Protein AF-A0A0F9JRN7-F1 (afdb_monomer_lite)

Foldseek 3Di:
DDDPPPPPPQDPDLVNVVVVCVVVQKDWDWAAAPPPRHTWIWMWGDDPDRDIDIPQFDWDWDQDPPGIDIHTHGPVRCVVPVDDPPPDDDFDWDDDPRDIDTPVPDDPVVVVVVVVDDDDDPVVVPDDDD

Organism: NCBI:txid412755

Secondary structure (DSSP, 8-state):
-------STTS--HHHHHHHHHHHSEEEEEEEBTTT--EEEEEEEEETTTEEEEESEEEEEEE-SSSEEEEEEEHHHHHH--S--S-S----EEEETTEEEEGGG--THHHHHHHTPPPP-GGGG-----

Radius of gyration: 27.31 Å; chains: 1; bounding box: 69×40×80 Å

Sequence (130 aa):
MGKGKRDKESQMTKEKLNQLLEKHGTLEWNGKCHDCGEPVDIVAIIEGENHINISGGAVYEVDQLVGNKLYLKCDACFKKNATLRNYQTNLVYSRVVGYLQPVANWNPGKQSEFKDRKMFDKSAIQKKGG

InterPro domains:
  IPR012833 Ribonucleoside-triphosphate reductase, anaerobic [PF13597] (72-120)

pLDDT: mean 81.01, std 15.33, range [37.72, 97.38]

Structure (mmCIF, N/CA/C/O backbone):
data_AF-A0A0F9JRN7-F1
#
_entry.id   AF-A0A0F9JRN7-F1
#
loop_
_atom_site.group_PDB
_atom_site.id
_atom_site.type_symbol
_atom_site.label_atom_id
_atom_site.label_alt_id
_atom_site.label_comp_id
_atom_site.label_asym_id
_atom_site.label_entity_id
_atom_site.label_seq_id
_atom_site.pdbx_PDB_ins_code
_atom_site.Cartn_x
_atom_site.Cartn_y
_atom_site.Cartn_z
_atom_site.occupancy
_atom_site.B_iso_or_equiv
_atom_site.auth_seq_id
_atom_site.auth_comp_id
_atom_site.auth_asym_id
_atom_site.auth_atom_id
_atom_site.pdbx_PDB_model_num
ATOM 1 N N . MET A 1 1 ? 24.009 24.559 10.505 1.00 38.97 1 MET A N 1
ATOM 2 C CA . MET A 1 1 ? 22.725 24.170 9.880 1.00 38.97 1 MET A CA 1
ATOM 3 C C . MET A 1 1 ? 22.045 23.133 10.757 1.00 38.97 1 MET A C 1
ATOM 5 O O . MET A 1 1 ? 22.574 22.040 10.922 1.00 38.97 1 MET A O 1
ATOM 9 N N . GLY A 1 2 ? 20.955 23.528 11.418 1.00 37.72 2 GLY A N 1
ATOM 10 C CA . GLY A 1 2 ? 20.256 22.709 12.407 1.00 37.72 2 GLY A CA 1
ATOM 11 C C . GLY A 1 2 ? 19.613 21.480 11.773 1.00 37.72 2 GLY A C 1
ATOM 12 O O . GLY A 1 2 ? 18.922 21.581 10.764 1.00 37.72 2 GLY A O 1
ATOM 13 N N . LYS A 1 3 ? 19.849 20.313 12.372 1.00 37.88 3 LYS A N 1
ATOM 14 C CA . LYS A 1 3 ? 19.094 19.097 12.076 1.00 37.88 3 LYS A CA 1
ATOM 15 C C . LYS A 1 3 ? 17.674 19.321 12.592 1.00 37.88 3 LYS A C 1
ATOM 17 O O . LYS A 1 3 ? 17.451 19.235 13.797 1.00 37.88 3 LYS A O 1
ATOM 22 N N . GLY A 1 4 ? 16.744 19.650 11.697 1.00 38.75 4 GLY A N 1
ATOM 23 C CA . GLY A 1 4 ? 15.318 19.625 12.003 1.00 38.75 4 GLY A CA 1
ATOM 24 C C . GLY A 1 4 ? 14.957 18.221 12.478 1.00 38.75 4 GLY A C 1
ATOM 25 O O . GLY A 1 4 ? 15.009 17.265 11.701 1.00 38.75 4 GLY A O 1
ATOM 26 N N . LYS A 1 5 ? 14.678 18.081 13.776 1.00 41.19 5 LYS A N 1
ATOM 27 C CA . LYS A 1 5 ? 13.987 16.910 14.310 1.00 41.19 5 LYS A CA 1
ATOM 28 C C . LYS A 1 5 ? 12.654 16.861 13.568 1.00 41.19 5 LYS A C 1
ATOM 30 O O . LYS A 1 5 ? 11.860 17.777 13.702 1.00 41.19 5 LYS A O 1
ATOM 35 N N . ARG A 1 6 ? 12.461 15.851 12.720 1.00 44.38 6 ARG A N 1
ATOM 36 C CA . ARG A 1 6 ? 11.134 15.545 12.185 1.00 44.38 6 ARG A CA 1
ATOM 37 C C . ARG A 1 6 ? 10.313 15.062 13.369 1.00 44.38 6 ARG A C 1
ATOM 39 O O . ARG A 1 6 ? 10.682 14.054 13.978 1.00 44.38 6 ARG A O 1
ATOM 46 N N . ASP A 1 7 ? 9.299 15.830 13.734 1.00 43.06 7 ASP A N 1
ATOM 47 C CA . ASP A 1 7 ? 8.394 15.494 14.820 1.00 43.06 7 ASP A CA 1
ATOM 48 C C . ASP A 1 7 ? 7.766 14.131 14.519 1.00 43.06 7 ASP A C 1
ATOM 50 O O . ASP A 1 7 ? 7.210 13.888 13.450 1.00 43.06 7 ASP A O 1
ATOM 54 N N . LYS A 1 8 ? 7.936 13.195 15.453 1.00 48.09 8 LYS A N 1
ATOM 55 C CA . LYS A 1 8 ? 7.523 11.783 15.369 1.00 48.09 8 LYS A CA 1
ATOM 56 C C . LYS A 1 8 ? 5.995 11.606 15.484 1.00 48.09 8 LYS A C 1
ATOM 58 O O . LYS A 1 8 ? 5.521 10.550 15.888 1.00 48.09 8 LYS A O 1
ATOM 63 N N . GLU A 1 9 ? 5.232 12.652 15.189 1.00 45.56 9 GLU A N 1
ATOM 64 C CA . GLU A 1 9 ? 3.838 12.851 15.610 1.00 45.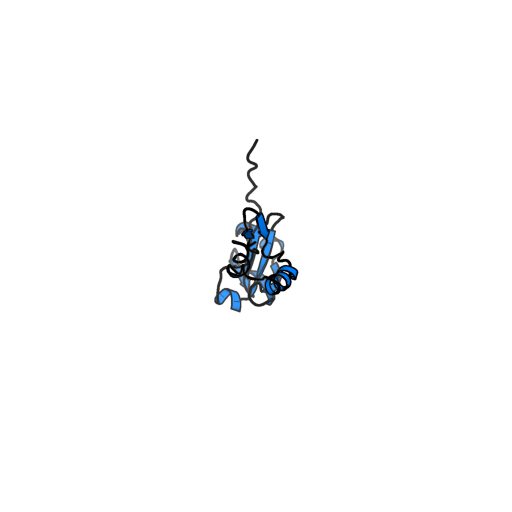56 9 GLU A CA 1
ATOM 65 C C . GLU A 1 9 ? 2.807 12.289 14.610 1.00 45.56 9 GLU A C 1
ATOM 67 O O . GLU A 1 9 ? 1.592 12.349 14.821 1.00 45.56 9 GLU A O 1
ATOM 72 N N . SER A 1 10 ? 3.291 11.695 13.516 1.00 51.56 10 SER A N 1
ATOM 73 C CA . SER A 1 10 ? 2.478 11.191 12.412 1.00 51.56 10 SER A CA 1
ATOM 74 C C . SER A 1 10 ? 2.216 9.678 12.448 1.00 51.56 10 SER A C 1
ATOM 76 O O . SER A 1 10 ? 1.649 9.164 11.501 1.00 51.56 10 SER A O 1
ATOM 78 N N . GLN A 1 11 ? 2.553 8.932 13.503 1.00 50.06 11 GLN A N 1
ATOM 79 C CA . GLN A 1 11 ? 2.130 7.522 13.606 1.00 50.06 11 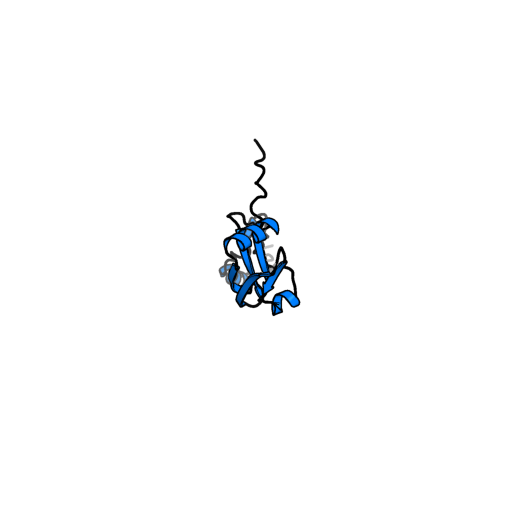GLN A CA 1
ATOM 80 C C . GLN A 1 11 ? 0.818 7.387 14.393 1.00 50.06 11 GLN A C 1
ATOM 82 O O . GLN A 1 11 ? 0.662 7.970 15.464 1.00 50.06 11 GLN A O 1
ATOM 87 N N . MET A 1 12 ? -0.125 6.597 13.881 1.00 63.16 12 MET A N 1
ATOM 88 C CA . MET A 1 12 ? -1.300 6.083 14.580 1.00 63.16 12 MET A CA 1
ATOM 89 C C . MET A 1 12 ? -0.813 5.150 15.677 1.00 63.16 12 MET A C 1
ATOM 91 O O . MET A 1 12 ? -0.589 3.956 15.474 1.00 63.16 12 MET A O 1
ATOM 95 N N . THR A 1 13 ? -0.596 5.727 16.852 1.00 73.94 13 THR A N 1
ATOM 96 C CA . THR A 1 13 ? -0.327 4.972 18.066 1.00 73.94 13 THR A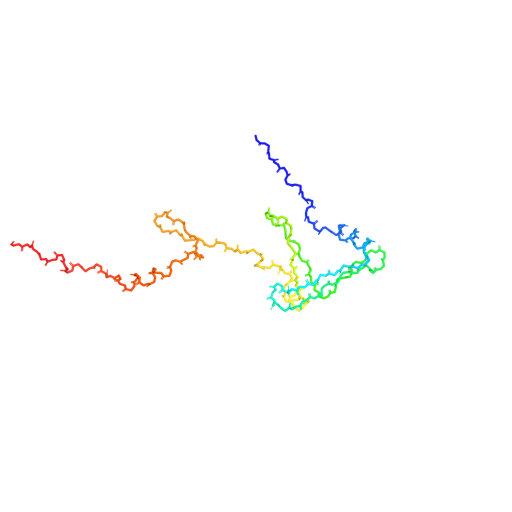 CA 1
ATOM 97 C C . THR A 1 13 ? -1.638 4.441 18.646 1.00 73.94 13 THR A C 1
ATOM 99 O O . THR A 1 13 ? -2.728 4.903 18.289 1.00 73.94 13 THR A O 1
ATOM 102 N N . LYS A 1 14 ? -1.553 3.463 19.556 1.00 70.62 14 LYS A N 1
ATOM 103 C CA . LYS A 1 14 ? -2.737 2.919 20.243 1.00 70.62 14 LYS A CA 1
ATOM 104 C C . LYS A 1 14 ? -3.524 4.023 20.951 1.00 70.62 14 LYS A C 1
ATOM 106 O O . LYS A 1 14 ? -4.746 4.012 20.939 1.00 70.62 14 LYS A O 1
ATOM 111 N N . GLU A 1 15 ? -2.820 5.012 21.490 1.00 73.81 15 GLU A N 1
ATOM 112 C CA . GLU A 1 15 ? -3.398 6.161 22.181 1.00 73.81 15 GLU A CA 1
ATOM 113 C C . GLU A 1 15 ? -4.167 7.071 21.214 1.00 73.81 15 GLU A C 1
ATOM 115 O O . GLU A 1 15 ? -5.270 7.508 21.529 1.00 73.81 15 GLU A O 1
ATOM 120 N N . LYS A 1 16 ? -3.633 7.313 20.009 1.00 76.25 16 LYS A N 1
ATOM 121 C CA . LYS A 1 16 ? -4.305 8.116 18.975 1.00 76.25 16 LYS A CA 1
ATOM 122 C C . LYS A 1 16 ? -5.543 7.411 18.418 1.00 76.25 16 LYS A C 1
ATOM 124 O O . LYS A 1 16 ? -6.558 8.059 18.177 1.00 76.25 16 LYS A O 1
ATOM 129 N N . LEU A 1 17 ? -5.477 6.088 18.254 1.00 76.00 17 LEU A N 1
ATOM 130 C CA . LEU A 1 17 ? -6.628 5.275 17.859 1.00 76.00 17 LEU A CA 1
ATOM 131 C C . LEU A 1 17 ? -7.724 5.295 18.934 1.00 76.00 17 LEU A C 1
ATOM 133 O O . LEU A 1 17 ? -8.882 5.525 18.594 1.00 76.00 17 LEU A O 1
ATOM 137 N N . ASN A 1 18 ? -7.356 5.144 20.211 1.00 72.62 18 ASN A N 1
ATOM 138 C CA . ASN A 1 18 ? -8.286 5.278 21.337 1.00 72.62 18 ASN A CA 1
ATOM 139 C C . ASN A 1 18 ? -8.960 6.655 21.347 1.00 72.62 18 ASN A C 1
ATOM 141 O O . ASN A 1 18 ? -10.181 6.721 21.357 1.00 72.62 18 ASN A O 1
ATOM 145 N N . GLN A 1 19 ? -8.199 7.749 21.237 1.00 74.19 19 GLN A N 1
ATOM 146 C CA . GLN A 1 19 ? -8.760 9.109 21.206 1.00 74.19 19 GLN A CA 1
ATOM 147 C C . GLN A 1 19 ? -9.752 9.325 20.052 1.00 74.19 19 GLN A C 1
ATOM 149 O O . GLN A 1 19 ? -10.776 9.989 20.215 1.00 74.19 19 GLN A O 1
ATOM 154 N N . LEU A 1 20 ? -9.453 8.788 18.864 1.00 74.38 20 LEU A N 1
ATOM 155 C CA . LEU A 1 20 ? -10.345 8.898 17.707 1.00 74.38 20 LEU A CA 1
ATOM 156 C C . LEU A 1 20 ? -11.629 8.089 17.904 1.00 74.38 20 LEU A C 1
ATOM 158 O O . LEU A 1 20 ? -12.713 8.571 17.572 1.00 74.38 20 LEU A O 1
ATOM 162 N N . LEU A 1 21 ? -11.511 6.888 18.464 1.00 74.56 21 LEU A N 1
ATOM 1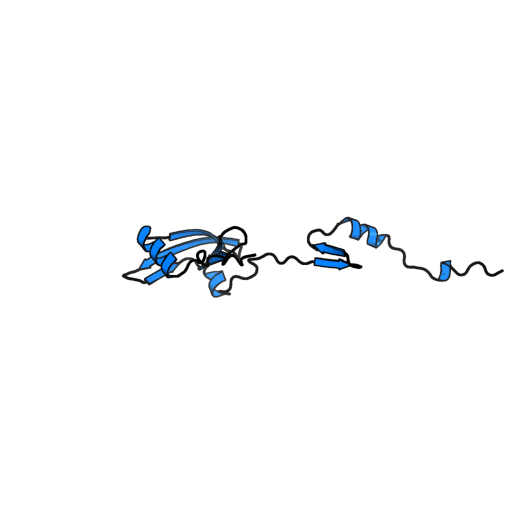63 C CA . LEU A 1 21 ? -12.651 6.028 18.744 1.00 74.56 21 LEU A CA 1
ATOM 164 C C . LEU A 1 21 ? -13.512 6.552 19.903 1.00 74.56 21 LEU A C 1
ATOM 166 O O . LEU A 1 21 ? -14.730 6.495 19.801 1.00 74.56 21 LEU A O 1
ATOM 170 N N . GLU A 1 22 ? -12.929 7.133 20.953 1.00 70.44 22 GLU A N 1
ATOM 171 C CA . GLU A 1 22 ? -13.674 7.781 22.047 1.00 70.44 22 GLU A CA 1
ATOM 172 C C . GLU A 1 22 ? -14.533 8.946 21.535 1.00 70.44 22 GLU A C 1
ATOM 174 O O . GLU A 1 22 ? -15.629 9.193 22.036 1.00 70.44 22 GLU A O 1
ATOM 179 N N . LYS A 1 23 ? -14.059 9.653 20.502 1.00 69.31 23 LYS A N 1
ATOM 180 C CA . LYS A 1 23 ? -14.761 10.797 19.912 1.00 69.31 23 LYS A CA 1
ATOM 181 C C . LYS A 1 23 ? -15.874 10.401 18.935 1.00 69.31 23 LYS A C 1
ATOM 183 O O . LYS A 1 23 ? -16.865 11.121 18.834 1.00 69.31 23 LYS A O 1
ATOM 188 N N . HIS A 1 24 ? -15.695 9.312 18.184 1.00 67.31 24 HIS A N 1
ATOM 189 C CA . HIS A 1 24 ? -16.591 8.925 17.084 1.00 67.31 24 HIS A CA 1
ATOM 190 C C . HIS A 1 24 ? -17.392 7.636 17.339 1.00 67.31 24 HIS A C 1
ATOM 192 O O . HIS A 1 24 ? -18.339 7.363 16.607 1.00 67.31 24 HIS A O 1
ATOM 198 N N . GLY A 1 25 ? -17.044 6.845 18.358 1.00 73.12 25 GLY A N 1
ATOM 199 C CA . GLY A 1 25 ? -17.672 5.568 18.726 1.00 73.12 25 GLY A CA 1
ATOM 200 C C . GLY A 1 25 ? -17.355 4.402 17.781 1.00 73.12 25 GLY A C 1
ATOM 201 O O . GLY A 1 25 ? -17.209 3.260 18.215 1.00 73.12 25 GLY A O 1
ATOM 202 N N . THR A 1 26 ? -17.220 4.666 16.483 1.00 83.88 26 THR A N 1
ATOM 203 C CA . THR A 1 26 ? -16.876 3.685 15.447 1.00 83.88 26 THR A CA 1
ATOM 204 C C . THR A 1 26 ? -16.021 4.359 14.378 1.00 83.88 26 THR A C 1
ATOM 206 O O . THR A 1 26 ? -16.254 5.515 14.025 1.00 83.88 26 THR A O 1
ATOM 209 N N . LEU A 1 27 ? -15.012 3.650 13.874 1.00 87.81 27 LEU A N 1
ATOM 210 C CA . LEU A 1 27 ? -14.209 4.071 12.728 1.00 87.81 27 LEU A CA 1
ATOM 211 C C . LEU A 1 27 ? -14.360 3.058 11.603 1.00 87.81 27 LEU A C 1
ATOM 213 O O . LEU A 1 27 ? -14.253 1.855 11.833 1.00 87.81 27 LEU A O 1
ATOM 217 N N . GLU A 1 28 ? -14.555 3.558 10.390 1.00 91.56 28 GLU A N 1
ATOM 218 C CA . GLU A 1 28 ? -14.738 2.748 9.191 1.00 91.56 28 GLU A CA 1
ATOM 219 C C . GLU A 1 28 ? -13.711 3.152 8.130 1.00 91.56 28 GLU A C 1
ATOM 221 O O . GLU A 1 28 ? -13.479 4.338 7.880 1.00 91.56 28 GLU A O 1
ATOM 226 N N . TRP A 1 29 ? -13.089 2.156 7.501 1.00 94.25 29 TRP A N 1
ATOM 227 C CA . TRP A 1 29 ? -12.181 2.331 6.375 1.00 94.25 29 TRP A CA 1
ATOM 228 C C . TRP A 1 29 ? -12.617 1.448 5.216 1.00 94.25 29 TRP A C 1
ATOM 230 O O . TRP A 1 29 ? -12.528 0.223 5.284 1.00 94.25 29 TRP A O 1
ATOM 240 N N . ASN A 1 30 ? -13.022 2.090 4.127 1.00 95.50 30 ASN A N 1
ATOM 241 C CA . ASN A 1 30 ? -13.477 1.429 2.911 1.00 95.50 30 ASN A CA 1
ATOM 242 C C . ASN A 1 30 ? -12.413 1.578 1.820 1.00 95.50 30 ASN A C 1
ATOM 244 O O . ASN A 1 30 ? -11.815 2.646 1.647 1.00 95.50 30 ASN A O 1
ATOM 248 N N . GLY A 1 31 ? -12.172 0.523 1.048 1.00 95.75 31 GLY A N 1
ATOM 249 C CA . GLY A 1 31 ? -11.236 0.597 -0.067 1.00 95.75 31 GLY A CA 1
ATOM 250 C C . GLY A 1 31 ? -10.933 -0.754 -0.684 1.00 95.75 31 GLY A C 1
ATOM 251 O O . GLY A 1 31 ? -11.763 -1.653 -0.690 1.00 95.75 31 GLY A O 1
ATOM 252 N N . LYS A 1 32 ? -9.728 -0.893 -1.240 1.00 97.31 32 LYS A N 1
ATOM 253 C CA . LYS A 1 32 ? -9.242 -2.151 -1.816 1.00 97.31 32 LYS A CA 1
ATOM 254 C C . LYS A 1 32 ? -8.154 -2.743 -0.939 1.00 97.31 32 LYS A C 1
ATOM 256 O O . LYS A 1 32 ? -7.280 -2.021 -0.459 1.00 97.31 32 LYS A O 1
ATOM 261 N N . CYS A 1 33 ? -8.177 -4.060 -0.783 1.00 97.19 33 CYS A N 1
ATOM 262 C CA . CYS A 1 33 ? -7.111 -4.787 -0.119 1.00 97.19 33 CYS A CA 1
ATOM 263 C C . CYS A 1 33 ? -5.798 -4.643 -0.906 1.00 97.19 33 CYS A C 1
ATOM 265 O O . CYS A 1 33 ? -5.751 -4.919 -2.102 1.00 97.19 33 CYS A O 1
ATOM 267 N N . HIS A 1 34 ? -4.714 -4.297 -0.213 1.00 96.00 34 HIS A N 1
ATOM 268 C CA . HIS A 1 34 ? -3.370 -4.115 -0.768 1.00 96.00 34 HIS A CA 1
ATOM 269 C C . HIS A 1 34 ? -2.833 -5.368 -1.472 1.00 96.00 34 HIS A C 1
ATOM 271 O O . HIS A 1 34 ? -2.189 -5.267 -2.510 1.00 96.00 34 HIS A O 1
ATOM 277 N N . ASP A 1 35 ? -3.125 -6.550 -0.926 1.00 95.81 35 ASP A N 1
ATOM 278 C CA . ASP A 1 35 ? -2.595 -7.812 -1.450 1.00 95.81 35 ASP A CA 1
ATOM 279 C C . ASP A 1 35 ? -3.410 -8.392 -2.620 1.00 95.81 35 ASP A C 1
ATOM 281 O O . ASP A 1 35 ? -2.826 -8.778 -3.628 1.00 95.81 35 ASP A O 1
ATOM 285 N N . CYS A 1 36 ? -4.740 -8.504 -2.492 1.00 96.19 36 CYS A N 1
ATOM 286 C CA . CYS A 1 36 ? -5.584 -9.147 -3.510 1.00 96.19 36 CYS A CA 1
ATOM 287 C C . CYS A 1 36 ? -6.333 -8.171 -4.427 1.00 96.19 36 CYS A C 1
ATOM 289 O O . CYS A 1 36 ? -6.830 -8.594 -5.463 1.00 96.19 36 CYS A O 1
ATOM 291 N N . GLY A 1 37 ? -6.439 -6.890 -4.066 1.00 95.75 37 GLY A N 1
ATOM 292 C CA . GLY A 1 37 ? -7.176 -5.883 -4.835 1.00 95.75 37 GLY A CA 1
ATOM 293 C C . GLY A 1 37 ? -8.701 -5.912 -4.675 1.00 95.75 37 GLY A C 1
ATOM 294 O O . GLY A 1 37 ? -9.357 -4.975 -5.132 1.00 95.75 37 GLY A O 1
ATOM 295 N N . GLU A 1 38 ? -9.254 -6.932 -4.012 1.00 96.75 38 GLU A N 1
ATOM 296 C CA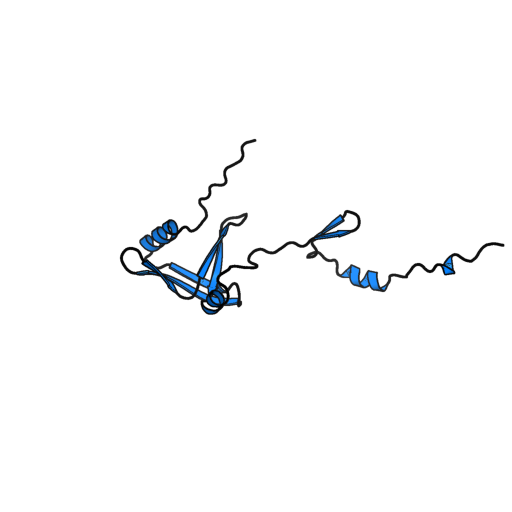 . GLU A 1 38 ? -10.688 -7.032 -3.710 1.00 96.75 38 GLU A CA 1
ATOM 297 C C . GLU A 1 38 ? -11.145 -5.897 -2.779 1.00 96.75 38 GLU A C 1
ATOM 299 O O . GLU A 1 38 ? -10.353 -5.443 -1.938 1.00 96.75 38 GLU A O 1
ATOM 304 N N . PRO A 1 39 ? -12.398 -5.423 -2.909 1.00 97.38 39 PRO A N 1
ATOM 305 C CA . PRO A 1 39 ? -12.953 -4.431 -2.001 1.00 97.38 39 PRO A CA 1
ATOM 306 C C . PRO A 1 39 ? -12.981 -4.971 -0.566 1.00 97.38 39 PRO A C 1
ATOM 308 O O . PRO A 1 39 ? -13.226 -6.154 -0.331 1.00 97.38 39 PRO A O 1
ATOM 311 N N . VAL A 1 40 ? -12.686 -4.099 0.392 1.00 97.00 40 VAL A N 1
ATOM 312 C CA . VAL A 1 40 ? -12.666 -4.419 1.816 1.00 97.00 40 VAL A CA 1
ATOM 313 C C . VAL A 1 40 ? -13.180 -3.232 2.617 1.00 97.00 40 VAL A C 1
ATOM 315 O O . VAL A 1 40 ? -12.790 -2.088 2.366 1.00 97.00 40 VAL A O 1
ATOM 318 N N . ASP A 1 41 ? -14.003 -3.548 3.607 1.00 95.75 41 ASP A N 1
ATOM 319 C CA . ASP A 1 41 ? -14.480 -2.628 4.627 1.00 95.75 41 ASP A CA 1
ATOM 320 C C . ASP A 1 41 ? -13.914 -3.091 5.969 1.00 95.75 41 ASP A C 1
ATOM 322 O O . ASP A 1 41 ? -14.071 -4.252 6.353 1.00 95.75 41 ASP A O 1
ATOM 326 N N . ILE A 1 42 ? -13.186 -2.206 6.646 1.00 94.88 42 ILE A N 1
ATOM 327 C CA . ILE A 1 42 ? -12.575 -2.473 7.947 1.00 94.88 42 ILE A CA 1
ATOM 328 C C . ILE A 1 42 ? -13.221 -1.555 8.966 1.00 94.88 42 ILE A C 1
ATOM 330 O O . ILE A 1 42 ? -13.268 -0.344 8.762 1.00 94.88 42 ILE A O 1
ATOM 334 N N . VAL A 1 43 ? -13.682 -2.130 10.071 1.00 92.94 43 VAL A N 1
ATOM 335 C CA . VAL A 1 43 ? -14.385 -1.395 11.122 1.00 92.94 43 VAL A CA 1
ATOM 336 C C . VAL A 1 43 ? -13.671 -1.601 12.446 1.00 92.94 43 VAL A C 1
ATOM 338 O O . VAL A 1 43 ? -13.385 -2.738 12.823 1.00 92.94 43 VAL A O 1
ATOM 341 N N . ALA A 1 44 ? -13.396 -0.508 13.154 1.00 90.31 44 ALA A N 1
ATOM 342 C CA . ALA A 1 44 ? -12.938 -0.530 14.536 1.00 90.31 44 ALA A CA 1
ATOM 343 C C . ALA A 1 44 ? -14.022 0.033 15.459 1.00 90.31 44 ALA A C 1
ATOM 345 O O . ALA A 1 44 ? -14.536 1.129 15.230 1.00 90.31 44 ALA A O 1
ATOM 346 N N . ILE A 1 45 ? -14.333 -0.713 16.515 1.00 87.38 45 ILE A N 1
ATOM 347 C CA . ILE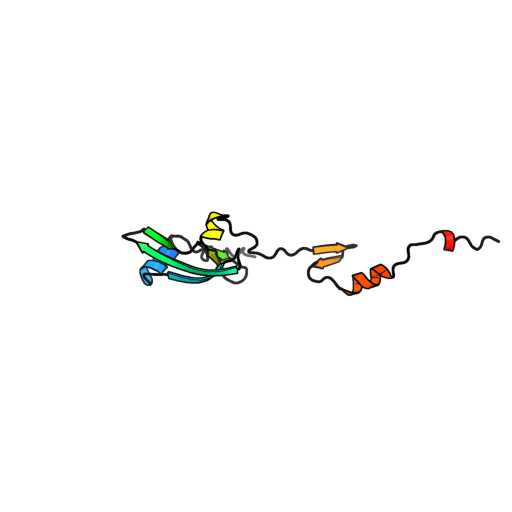 A 1 45 ? -15.282 -0.337 17.568 1.00 87.38 45 ILE A CA 1
ATOM 348 C C . ILE A 1 45 ? -14.615 -0.457 18.939 1.00 87.38 45 ILE A C 1
ATOM 350 O O . ILE A 1 45 ? -13.696 -1.260 19.123 1.00 87.38 45 ILE A O 1
ATOM 354 N N . ILE A 1 46 ? -15.086 0.330 19.907 1.00 82.06 46 ILE A N 1
ATOM 355 C CA . ILE A 1 46 ? -14.728 0.145 21.318 1.00 82.06 46 ILE A CA 1
ATOM 356 C C . ILE A 1 46 ? -15.734 -0.825 21.939 1.00 82.06 46 ILE A C 1
ATOM 358 O O . ILE A 1 46 ? -16.931 -0.550 21.972 1.00 82.06 46 ILE A O 1
ATOM 362 N N . GLU A 1 47 ? -15.242 -1.941 22.464 1.00 77.94 47 GLU A N 1
ATOM 363 C CA . GLU A 1 47 ? -16.007 -2.883 23.274 1.00 77.94 47 GLU A CA 1
ATOM 364 C C . GLU A 1 47 ? -15.599 -2.732 24.752 1.00 77.94 47 GLU A C 1
ATOM 366 O O . GLU A 1 47 ? -14.492 -3.077 25.163 1.00 77.94 47 GLU A O 1
ATOM 371 N N . GLY A 1 48 ? -16.491 -2.198 25.589 1.00 71.88 48 GLY A N 1
ATOM 372 C CA . GLY A 1 48 ? -16.224 -1.999 27.021 1.00 71.88 48 GLY A CA 1
ATOM 373 C C . GLY A 1 48 ? -15.256 -0.847 27.328 1.00 71.88 48 GLY A C 1
ATOM 374 O O . GLY A 1 48 ? -15.126 0.091 26.551 1.00 71.88 48 GLY A O 1
ATOM 375 N N . GLU A 1 49 ? -14.595 -0.885 28.489 1.00 68.25 49 GLU A N 1
ATOM 376 C CA . GLU A 1 49 ? -13.841 0.272 29.011 1.00 68.25 49 GLU A CA 1
ATOM 377 C C . GLU A 1 49 ? -12.489 0.529 28.325 1.00 68.25 49 GLU A C 1
ATOM 379 O O . GLU A 1 49 ? -11.917 1.596 28.532 1.00 68.25 49 GLU A O 1
ATOM 384 N N . ASN A 1 50 ? -11.941 -0.414 27.541 1.00 69.94 50 ASN A N 1
ATOM 385 C CA . ASN A 1 50 ? -10.664 -0.183 26.841 1.00 69.94 50 ASN A CA 1
ATOM 386 C C . ASN A 1 50 ? -10.277 -1.234 25.777 1.00 69.94 50 ASN A C 1
ATOM 388 O O . ASN A 1 50 ? -9.090 -1.408 25.482 1.00 69.94 50 ASN A O 1
ATOM 392 N N . HIS A 1 51 ? -11.228 -2.004 25.240 1.00 77.56 51 HIS A N 1
ATOM 393 C CA . HIS A 1 51 ? -10.921 -3.000 24.211 1.00 77.56 51 HIS A CA 1
ATOM 394 C C . HIS A 1 51 ? -11.300 -2.463 22.831 1.00 77.56 51 HIS A C 1
ATOM 396 O O . HIS A 1 51 ? -12.463 -2.168 22.582 1.00 77.56 51 HIS A O 1
ATOM 402 N N . ILE A 1 52 ? -10.327 -2.342 21.924 1.00 83.12 52 ILE A N 1
ATOM 403 C CA . ILE A 1 52 ? -10.607 -2.045 20.516 1.00 83.12 52 ILE A CA 1
ATOM 404 C C . ILE A 1 52 ? -10.761 -3.369 19.780 1.00 83.12 52 ILE A C 1
ATOM 406 O O . ILE A 1 52 ? -9.803 -4.142 19.692 1.00 83.12 52 ILE A O 1
ATOM 410 N N . ASN A 1 53 ? -11.934 -3.587 19.199 1.00 85.69 53 ASN A N 1
ATOM 411 C CA . ASN A 1 53 ? -12.176 -4.697 18.294 1.00 85.69 53 ASN A CA 1
ATOM 412 C C . ASN A 1 53 ? -12.104 -4.188 16.849 1.00 85.69 53 ASN A C 1
ATOM 414 O O . ASN A 1 53 ? -12.797 -3.237 16.486 1.00 85.69 53 ASN A O 1
ATOM 418 N N . ILE A 1 54 ? -11.230 -4.792 16.040 1.00 89.88 54 ILE A N 1
ATOM 419 C CA . ILE A 1 54 ? -11.061 -4.476 14.617 1.00 89.88 54 ILE A CA 1
ATOM 420 C C . ILE A 1 54 ? -11.552 -5.675 13.809 1.00 89.88 54 ILE A C 1
ATOM 422 O O . ILE A 1 54 ? -11.061 -6.790 13.986 1.00 89.88 54 ILE A O 1
ATOM 426 N N . SER A 1 55 ? -12.490 -5.433 12.898 1.00 91.56 55 SER A N 1
ATOM 427 C CA . SER A 1 55 ? -13.123 -6.448 12.054 1.00 91.56 55 SER A CA 1
ATOM 428 C C . SER A 1 55 ? -12.947 -6.140 10.564 1.00 91.56 55 SER A C 1
ATOM 430 O O . SER A 1 55 ? -12.773 -4.986 10.176 1.00 91.56 55 SER A O 1
ATOM 432 N N . GLY A 1 56 ? -12.954 -7.181 9.723 1.00 91.19 56 GLY A N 1
ATOM 433 C CA . GLY A 1 56 ? -12.815 -7.078 8.262 1.00 91.19 56 GLY A CA 1
ATOM 434 C C . GLY A 1 56 ? -11.369 -7.119 7.752 1.00 91.19 56 GLY A C 1
ATOM 435 O O . GLY A 1 56 ? -11.130 -7.379 6.565 1.00 91.19 56 GLY A O 1
ATOM 436 N N . GLY A 1 57 ? -10.382 -6.929 8.634 1.00 94.00 57 GLY A N 1
ATOM 437 C CA . GLY A 1 57 ? -8.972 -7.005 8.276 1.00 94.00 57 GLY A CA 1
ATOM 438 C C . GLY A 1 57 ? -8.046 -6.170 9.154 1.00 94.00 57 GLY A C 1
ATOM 439 O O . GLY A 1 57 ? -8.222 -6.061 10.363 1.00 94.00 57 GLY A O 1
ATOM 440 N N . ALA A 1 58 ? -7.033 -5.579 8.523 1.00 94.50 58 ALA A N 1
ATOM 441 C CA . ALA A 1 58 ? -6.046 -4.720 9.165 1.00 94.50 58 ALA A CA 1
ATOM 442 C C . ALA A 1 58 ? -5.814 -3.420 8.383 1.00 94.50 58 ALA A C 1
ATOM 444 O O . ALA A 1 58 ? -5.754 -3.417 7.148 1.00 94.50 58 ALA A O 1
ATOM 445 N N . VAL A 1 59 ? -5.626 -2.328 9.125 1.00 94.44 59 VAL A N 1
ATOM 446 C CA . VAL A 1 59 ? -5.246 -1.010 8.604 1.00 94.44 59 VAL A CA 1
ATOM 447 C C . VAL A 1 59 ? -3.783 -0.752 8.940 1.00 94.44 59 VAL A C 1
ATOM 449 O O . VAL A 1 59 ? -3.360 -0.916 10.083 1.00 94.44 59 VAL A O 1
ATOM 452 N N . TYR A 1 60 ? -3.010 -0.328 7.947 1.00 93.25 60 TYR A N 1
ATOM 453 C CA . TYR A 1 60 ? -1.613 0.055 8.105 1.00 93.25 60 TYR A CA 1
ATOM 454 C C . TYR A 1 60 ? -1.455 1.522 7.757 1.00 93.25 60 TYR A C 1
ATOM 456 O O . TYR A 1 60 ? -1.844 1.940 6.669 1.00 93.25 60 TYR A O 1
ATOM 464 N N . GLU A 1 61 ? -0.819 2.285 8.636 1.00 91.69 61 GLU A N 1
ATOM 465 C CA . GLU A 1 61 ? -0.398 3.644 8.329 1.00 91.69 61 GLU A CA 1
ATOM 466 C C . GLU A 1 61 ? 1.094 3.673 8.020 1.00 91.69 61 GLU A C 1
ATOM 468 O O . GLU A 1 61 ? 1.925 3.174 8.781 1.00 91.69 61 GLU A O 1
ATOM 473 N N . VAL A 1 62 ? 1.429 4.251 6.873 1.00 89.50 62 VAL A N 1
ATOM 474 C CA . VAL A 1 62 ? 2.800 4.402 6.407 1.00 89.50 62 VAL A CA 1
ATOM 475 C C . VAL A 1 62 ? 3.100 5.883 6.255 1.00 89.50 62 VAL A C 1
ATOM 477 O O . VAL A 1 62 ? 2.454 6.572 5.464 1.00 89.50 62 VAL A O 1
ATOM 480 N N . ASP A 1 63 ? 4.125 6.341 6.966 1.00 87.50 63 ASP A N 1
ATOM 481 C CA . ASP A 1 63 ? 4.687 7.680 6.807 1.00 87.50 63 ASP A CA 1
ATOM 482 C C . ASP A 1 63 ? 5.358 7.801 5.428 1.00 87.50 63 ASP A C 1
ATOM 484 O O . ASP A 1 63 ? 6.213 6.987 5.051 1.00 87.50 63 ASP A O 1
ATOM 488 N N . GLN A 1 64 ? 4.934 8.784 4.638 1.00 81.81 64 GLN A N 1
ATOM 489 C CA . GLN A 1 64 ? 5.511 9.096 3.335 1.00 81.81 64 GLN A CA 1
ATOM 490 C C . GLN A 1 64 ? 6.232 10.442 3.374 1.00 81.81 64 GLN A C 1
ATOM 492 O O . GLN A 1 64 ? 6.128 11.222 4.311 1.00 81.81 64 GLN A O 1
ATOM 497 N N . LEU A 1 65 ? 6.967 10.754 2.302 1.00 79.88 65 LEU A N 1
ATOM 498 C CA . LEU A 1 65 ? 7.618 12.063 2.166 1.00 79.88 65 LEU A CA 1
ATOM 499 C C . LEU A 1 65 ? 6.608 13.224 2.199 1.00 79.88 65 LEU A C 1
ATOM 501 O O . LEU A 1 65 ? 6.979 14.336 2.562 1.00 79.88 65 LEU A O 1
ATOM 505 N N . VAL A 1 66 ? 5.354 12.961 1.814 1.00 81.12 66 VAL A N 1
ATOM 506 C CA . VAL A 1 66 ? 4.250 13.923 1.832 1.00 81.12 66 VAL A CA 1
ATOM 507 C C . VAL A 1 66 ? 3.064 13.298 2.567 1.00 81.12 66 VAL A C 1
ATOM 509 O O . VAL A 1 66 ? 2.184 12.698 1.954 1.00 81.12 66 VAL A O 1
ATOM 512 N N . GLY A 1 67 ? 3.065 13.438 3.892 1.00 82.38 67 GLY A N 1
ATOM 513 C CA . GLY A 1 67 ? 1.990 12.971 4.767 1.00 82.38 67 GLY A CA 1
ATOM 514 C C . GLY A 1 67 ? 1.924 11.452 4.928 1.00 82.38 67 GLY A C 1
ATOM 515 O O . GLY A 1 67 ? 2.805 10.713 4.492 1.00 82.38 67 GLY A O 1
ATOM 516 N N . ASN A 1 68 ? 0.849 10.985 5.558 1.00 87.38 68 ASN A N 1
ATOM 517 C CA . ASN A 1 68 ? 0.633 9.568 5.821 1.00 87.38 68 ASN A CA 1
ATOM 518 C C . ASN A 1 68 ? -0.276 8.944 4.773 1.00 87.38 68 ASN A C 1
ATOM 520 O O . ASN A 1 68 ? -1.247 9.555 4.325 1.00 87.38 68 ASN A O 1
ATOM 524 N N . LYS A 1 69 ? -0.003 7.684 4.438 1.00 90.31 69 LYS A N 1
ATOM 525 C CA . LYS A 1 69 ? -0.869 6.877 3.583 1.00 90.31 69 LYS A CA 1
ATOM 526 C C . LYS A 1 69 ? -1.362 5.648 4.329 1.00 90.31 69 LYS A C 1
ATOM 528 O O . LYS A 1 69 ? -0.566 4.910 4.908 1.00 90.31 69 LYS A O 1
ATOM 533 N N . LEU A 1 70 ? -2.668 5.412 4.249 1.00 93.06 70 LEU A N 1
ATOM 534 C CA . LEU A 1 70 ? -3.306 4.212 4.776 1.00 93.06 70 LEU A CA 1
ATOM 535 C C . LEU A 1 70 ? -3.346 3.104 3.716 1.00 93.06 70 LEU A C 1
ATOM 537 O O . LEU A 1 70 ? -3.633 3.357 2.544 1.00 93.06 70 LEU A O 1
ATOM 541 N N . TYR A 1 71 ? -3.074 1.875 4.143 1.00 95.19 71 TYR A N 1
ATOM 542 C CA . TYR A 1 71 ? -3.222 0.650 3.364 1.00 95.19 71 TYR A CA 1
ATOM 543 C C . TYR A 1 71 ? -4.158 -0.307 4.100 1.00 95.19 71 TYR A C 1
ATOM 545 O O . TYR A 1 71 ? -4.017 -0.508 5.305 1.00 95.19 71 TYR A O 1
ATOM 553 N N . LEU A 1 72 ? -5.092 -0.915 3.369 1.00 96.56 72 LEU A N 1
ATOM 554 C CA . LEU A 1 72 ? -6.064 -1.861 3.916 1.00 96.56 72 LEU A CA 1
ATOM 555 C C . LEU A 1 72 ? -5.688 -3.280 3.507 1.00 96.56 72 LEU A C 1
ATOM 557 O O . LEU A 1 72 ? -5.224 -3.505 2.389 1.00 96.56 72 LEU A O 1
ATOM 561 N N . LYS A 1 73 ? -5.907 -4.254 4.383 1.00 96.88 73 LYS A N 1
ATOM 562 C CA . LYS A 1 73 ? -5.679 -5.668 4.085 1.00 96.88 73 LYS A CA 1
ATOM 563 C C . LYS A 1 73 ? -6.837 -6.487 4.622 1.00 96.88 73 LYS A C 1
ATOM 565 O O . LYS A 1 73 ? -7.092 -6.426 5.814 1.00 96.88 73 LYS A O 1
ATOM 570 N N . CYS A 1 74 ? -7.517 -7.250 3.768 1.00 97.06 74 CYS A N 1
ATOM 571 C CA . CYS A 1 74 ? -8.630 -8.090 4.209 1.00 97.06 74 CYS A CA 1
ATOM 572 C C . CYS A 1 74 ? -8.155 -9.222 5.127 1.00 97.06 74 CYS A C 1
ATOM 574 O O . CYS A 1 74 ? -6.999 -9.653 5.047 1.00 97.06 74 CYS A O 1
ATOM 576 N N . ASP A 1 75 ? -9.061 -9.756 5.943 1.00 96.56 75 ASP A N 1
ATOM 577 C CA . ASP A 1 75 ? -8.769 -10.848 6.881 1.00 96.56 75 ASP A CA 1
ATOM 578 C C . ASP A 1 75 ? -8.091 -12.054 6.226 1.00 96.56 75 ASP A C 1
ATOM 580 O O . ASP A 1 75 ? -7.141 -12.622 6.769 1.00 96.56 75 ASP A O 1
ATOM 584 N N . ALA A 1 76 ? -8.548 -12.445 5.035 1.00 96.69 76 ALA A N 1
ATOM 585 C CA . ALA A 1 76 ? -7.979 -13.578 4.314 1.00 96.69 76 ALA A CA 1
ATOM 586 C C . ALA A 1 76 ? -6.502 -13.343 3.953 1.00 96.69 76 ALA A C 1
ATOM 588 O O . ALA A 1 76 ? -5.674 -14.242 4.107 1.00 96.69 76 ALA A O 1
ATOM 589 N N . CYS A 1 77 ? -6.152 -12.138 3.497 1.00 96.81 77 CYS A N 1
ATOM 590 C CA . CYS A 1 77 ? -4.774 -11.777 3.164 1.00 96.81 77 CYS A CA 1
ATOM 591 C C . CYS A 1 77 ? -3.930 -11.528 4.418 1.00 96.81 77 CYS A C 1
ATOM 593 O O . CYS A 1 77 ? -2.765 -11.920 4.457 1.00 96.81 77 CYS A O 1
ATOM 595 N N . PHE A 1 78 ? -4.511 -10.933 5.461 1.00 96.19 78 PHE A N 1
ATOM 596 C CA . PHE A 1 78 ? -3.846 -10.709 6.741 1.00 96.19 78 PHE A CA 1
ATOM 597 C C . PHE A 1 78 ? -3.440 -12.029 7.409 1.00 96.19 78 PHE A C 1
ATOM 599 O O . PHE A 1 78 ? -2.280 -12.193 7.782 1.00 96.19 78 PHE A O 1
ATOM 606 N N . LYS A 1 79 ? -4.349 -13.013 7.462 1.00 95.69 79 LYS A N 1
ATOM 607 C CA . LYS A 1 79 ? -4.070 -14.358 7.998 1.00 95.69 79 LYS A CA 1
ATOM 608 C C . LYS A 1 79 ? -2.978 -15.089 7.216 1.00 95.69 79 LYS A C 1
ATOM 610 O O . LYS A 1 79 ? -2.190 -15.817 7.809 1.00 95.69 79 LYS A O 1
ATOM 615 N N . LYS A 1 80 ? -2.909 -14.888 5.893 1.00 96.06 80 LYS A N 1
ATOM 616 C CA . LYS A 1 80 ? -1.830 -15.440 5.056 1.00 96.06 80 LYS A CA 1
ATOM 617 C C . LYS A 1 80 ? -0.486 -14.770 5.344 1.00 96.06 80 LYS A C 1
ATOM 619 O O . LYS A 1 80 ? 0.534 -15.452 5.390 1.00 96.06 80 LYS A O 1
ATOM 624 N N . ASN A 1 81 ? -0.466 -13.446 5.494 1.00 93.75 81 ASN A N 1
ATOM 625 C CA . ASN A 1 81 ? 0.742 -12.692 5.812 1.00 93.75 81 ASN A CA 1
ATOM 626 C C . ASN A 1 81 ? 0.405 -11.335 6.447 1.00 93.75 81 ASN A C 1
ATOM 628 O O . ASN A 1 81 ? 0.017 -10.396 5.756 1.00 93.75 81 ASN A O 1
ATOM 632 N N . ALA A 1 82 ? 0.660 -11.190 7.744 1.00 94.62 82 ALA A N 1
ATOM 633 C CA . ALA A 1 82 ? 0.388 -9.955 8.477 1.00 94.62 82 ALA A CA 1
ATOM 634 C C . ALA A 1 82 ? 1.358 -8.798 8.154 1.00 94.62 82 ALA A C 1
ATOM 636 O O . ALA A 1 82 ? 1.180 -7.685 8.642 1.00 94.62 82 ALA A O 1
ATOM 637 N N . THR A 1 83 ? 2.402 -9.017 7.350 1.00 94.44 83 THR A N 1
ATOM 638 C CA . THR A 1 83 ? 3.338 -7.952 6.963 1.00 94.44 83 THR A CA 1
ATOM 639 C C . THR A 1 83 ? 2.835 -7.204 5.730 1.00 94.44 83 THR A C 1
ATOM 641 O O . THR A 1 83 ? 2.505 -7.816 4.710 1.00 94.44 83 THR A O 1
ATOM 644 N N . LEU A 1 84 ? 2.852 -5.872 5.788 1.00 93.56 84 LEU A N 1
ATOM 645 C CA . LEU A 1 84 ? 2.662 -5.020 4.618 1.00 93.56 84 LEU A CA 1
ATOM 646 C C . LEU A 1 84 ? 3.952 -5.013 3.780 1.00 93.56 84 LEU A C 1
ATOM 648 O O . LEU A 1 84 ? 4.931 -4.353 4.123 1.00 93.56 84 LEU A O 1
ATOM 652 N N . ARG A 1 85 ? 3.980 -5.782 2.688 1.00 91.00 85 ARG A N 1
ATOM 653 C CA . ARG A 1 85 ? 5.107 -5.828 1.737 1.00 91.00 85 ARG A CA 1
ATOM 654 C C . ARG A 1 85 ? 4.774 -5.047 0.472 1.00 91.00 85 ARG A C 1
ATOM 656 O O . ARG A 1 85 ? 3.606 -4.861 0.161 1.00 91.00 85 ARG A O 1
ATOM 663 N N . ASN A 1 86 ? 5.790 -4.629 -0.284 1.00 88.94 86 ASN A N 1
ATOM 664 C CA . ASN A 1 86 ? 5.623 -3.974 -1.591 1.00 88.94 86 ASN A CA 1
ATOM 665 C C . ASN A 1 86 ? 4.728 -2.712 -1.564 1.00 88.94 86 ASN A C 1
ATOM 667 O O . ASN A 1 86 ? 4.092 -2.381 -2.557 1.00 88.94 86 ASN A O 1
ATOM 671 N N . TYR A 1 87 ? 4.659 -2.005 -0.431 1.00 90.25 87 TYR A N 1
ATOM 672 C CA . TYR A 1 87 ? 3.900 -0.750 -0.300 1.00 90.25 87 TYR A CA 1
ATOM 673 C C . TYR A 1 87 ? 4.666 0.474 -0.824 1.00 90.25 87 TYR A C 1
ATOM 675 O O . TYR A 1 87 ? 4.089 1.549 -1.002 1.00 90.25 87 TYR A O 1
ATOM 683 N N . GLN A 1 88 ? 5.972 0.319 -1.043 1.00 87.00 88 GLN A N 1
ATOM 684 C CA . GLN A 1 88 ? 6.844 1.294 -1.681 1.00 87.00 88 GLN A CA 1
ATOM 685 C C . GLN A 1 88 ? 7.373 0.709 -2.984 1.00 87.00 88 GLN A C 1
ATOM 687 O O . GLN A 1 88 ? 7.889 -0.409 -3.018 1.00 87.00 88 GLN A O 1
ATOM 692 N N . THR A 1 89 ? 7.264 1.489 -4.054 1.00 83.31 89 THR A N 1
ATOM 693 C CA . THR A 1 89 ? 7.856 1.141 -5.341 1.00 83.31 89 THR A CA 1
ATOM 694 C C . THR A 1 89 ? 9.374 1.203 -5.229 1.00 83.31 89 THR A C 1
ATOM 696 O O . THR A 1 89 ? 9.935 2.247 -4.896 1.00 83.31 89 THR A O 1
ATOM 699 N N . ASN A 1 90 ? 10.050 0.097 -5.532 1.00 85.31 90 ASN A N 1
ATOM 700 C CA . ASN A 1 90 ? 11.505 0.072 -5.616 1.00 85.31 90 ASN A CA 1
ATOM 701 C C . ASN A 1 90 ? 11.957 0.622 -6.980 1.00 85.31 90 ASN A C 1
ATOM 703 O O . ASN A 1 90 ? 11.591 0.077 -8.023 1.00 85.31 90 ASN A O 1
ATOM 707 N N . LEU A 1 91 ? 12.751 1.694 -6.981 1.00 87.25 91 LEU A N 1
ATOM 708 C CA . LEU A 1 91 ? 13.312 2.269 -8.203 1.00 87.25 91 LEU A CA 1
ATOM 709 C C . LEU A 1 91 ? 14.615 1.550 -8.562 1.00 87.25 91 LEU A C 1
ATOM 711 O O . LEU A 1 91 ? 15.654 1.768 -7.942 1.00 87.25 91 LEU A O 1
ATOM 715 N N . VAL A 1 92 ? 14.563 0.710 -9.593 1.00 89.56 92 VAL A N 1
ATOM 716 C CA . VAL A 1 92 ? 15.740 0.005 -10.113 1.00 89.56 92 VAL A CA 1
ATOM 717 C C . VAL A 1 92 ? 16.437 0.867 -11.166 1.00 89.56 92 VAL A C 1
ATOM 719 O O . VAL A 1 92 ? 15.802 1.362 -12.100 1.00 89.56 92 VAL A O 1
ATOM 722 N N . TYR A 1 93 ? 17.755 1.018 -11.036 1.00 89.94 93 TYR A N 1
ATOM 723 C CA . TYR A 1 93 ? 18.603 1.760 -11.970 1.00 89.94 93 TYR A CA 1
ATOM 724 C C . TYR A 1 93 ? 19.612 0.831 -12.639 1.00 89.94 93 TYR A C 1
ATOM 726 O O . TYR A 1 93 ? 20.154 -0.071 -12.003 1.00 89.94 93 TYR A O 1
ATOM 734 N N . SER A 1 94 ? 19.911 1.097 -13.910 1.00 89.00 94 SER A N 1
ATOM 735 C CA . SER A 1 94 ? 21.028 0.472 -14.623 1.00 89.00 94 SER A CA 1
ATOM 736 C C . SER A 1 94 ? 22.164 1.473 -14.819 1.00 89.00 94 SER A C 1
ATOM 738 O O . SER A 1 94 ? 21.900 2.638 -15.125 1.00 89.00 94 SER A O 1
ATOM 740 N N . ARG A 1 95 ? 23.418 1.017 -14.684 1.00 90.56 95 ARG A N 1
ATOM 741 C CA . ARG A 1 95 ? 24.622 1.805 -14.987 1.00 90.56 95 ARG A CA 1
ATOM 742 C C . ARG A 1 95 ? 25.317 1.258 -16.231 1.00 90.56 95 ARG A C 1
ATOM 744 O O . ARG A 1 95 ? 25.792 0.128 -16.203 1.00 90.56 95 ARG A O 1
ATOM 751 N N . VAL A 1 96 ? 25.457 2.072 -17.275 1.00 82.62 96 VAL A N 1
ATOM 752 C CA . VAL A 1 96 ? 26.248 1.731 -18.473 1.00 82.62 96 VAL A CA 1
ATOM 753 C C . VAL A 1 96 ? 27.282 2.829 -18.693 1.00 82.62 96 VAL A C 1
ATOM 755 O O . VAL A 1 96 ? 26.916 3.993 -18.790 1.00 82.62 96 VAL A O 1
ATOM 758 N N . VAL A 1 97 ? 28.573 2.473 -18.706 1.00 85.62 97 VAL A N 1
ATOM 759 C CA . VAL A 1 97 ? 29.717 3.402 -18.884 1.00 85.62 97 VAL A CA 1
ATOM 760 C C . VAL A 1 97 ? 29.644 4.692 -18.041 1.00 85.62 97 VAL A C 1
ATOM 762 O O . VAL A 1 97 ? 30.037 5.765 -18.477 1.00 85.62 97 VAL A O 1
ATOM 765 N N . GLY A 1 98 ? 29.129 4.591 -16.812 1.00 86.19 98 GLY A N 1
ATOM 766 C CA . GLY A 1 98 ? 29.002 5.721 -15.880 1.00 86.19 98 GLY A CA 1
ATOM 767 C C . GLY A 1 98 ? 27.657 6.455 -15.920 1.00 86.19 98 GLY A C 1
ATOM 768 O O . GLY A 1 98 ? 27.351 7.188 -14.984 1.00 86.19 98 GLY A O 1
ATOM 769 N N . TYR A 1 99 ? 26.811 6.204 -16.919 1.00 85.38 99 TYR A N 1
ATOM 770 C CA . TYR A 1 99 ? 25.472 6.785 -16.999 1.00 85.38 99 TYR A CA 1
ATOM 771 C C . TYR A 1 99 ? 24.450 5.954 -16.210 1.00 85.38 99 TYR A C 1
ATOM 773 O O . TYR A 1 99 ? 24.342 4.745 -16.423 1.00 85.38 99 TYR A O 1
ATOM 781 N N . LEU A 1 100 ? 23.720 6.596 -15.289 1.00 90.19 100 LEU A N 1
ATOM 782 C CA . LEU A 1 100 ? 22.640 5.999 -14.496 1.00 90.19 100 LEU A CA 1
ATOM 783 C C . LEU A 1 100 ? 21.284 6.380 -15.094 1.00 90.19 100 LEU A C 1
ATOM 785 O O . LEU A 1 100 ? 20.964 7.563 -15.175 1.00 90.19 100 LEU A O 1
ATOM 789 N N . GLN A 1 101 ? 20.465 5.386 -15.436 1.00 86.94 101 GLN A N 1
ATOM 790 C CA . GLN A 1 101 ? 19.092 5.604 -15.899 1.00 86.94 101 GLN A CA 1
ATOM 791 C C . GLN A 1 101 ? 18.118 4.681 -15.148 1.00 86.94 101 GLN A C 1
ATOM 793 O O . GLN A 1 101 ? 18.457 3.511 -14.924 1.00 86.94 101 GLN A O 1
ATOM 798 N N . PRO A 1 102 ? 16.921 5.166 -14.756 1.00 90.62 102 PRO A N 1
ATOM 799 C CA . PRO A 1 102 ? 15.866 4.302 -14.245 1.00 90.62 102 PRO A CA 1
ATOM 800 C C . PRO A 1 102 ? 15.493 3.255 -15.294 1.00 90.62 102 PRO A C 1
ATOM 802 O O . PRO A 1 102 ? 15.212 3.599 -16.443 1.00 90.62 102 PRO A O 1
ATOM 805 N N . VAL A 1 103 ? 15.422 1.987 -14.892 1.00 87.19 103 VAL A N 1
ATOM 806 C CA . VAL A 1 103 ? 14.997 0.893 -15.783 1.00 87.19 103 VAL A CA 1
ATOM 807 C C . VAL A 1 103 ? 13.548 1.089 -16.240 1.00 87.19 103 VAL A C 1
ATOM 809 O O . VAL A 1 103 ? 13.203 0.728 -17.360 1.00 87.19 103 VAL A O 1
ATOM 812 N N . ALA A 1 104 ? 12.720 1.743 -15.419 1.00 86.88 104 ALA A N 1
ATOM 813 C CA . ALA A 1 104 ? 11.354 2.119 -15.782 1.00 86.88 104 ALA A CA 1
ATOM 814 C C . ALA A 1 104 ? 11.281 3.034 -17.024 1.00 86.88 104 ALA A C 1
ATOM 816 O O . ALA A 1 104 ? 10.287 3.004 -17.740 1.00 86.88 104 ALA A O 1
ATOM 817 N N . ASN A 1 105 ? 12.344 3.792 -17.319 1.00 84.12 105 ASN A N 1
ATOM 818 C CA . ASN A 1 105 ? 12.422 4.697 -18.470 1.00 84.12 105 ASN A CA 1
ATOM 819 C C . ASN A 1 105 ? 13.142 4.043 -19.663 1.00 84.12 105 ASN A C 1
ATOM 821 O O . ASN A 1 105 ? 13.881 4.709 -20.390 1.00 84.12 105 ASN A O 1
ATOM 825 N N . TRP A 1 106 ? 13.007 2.729 -19.840 1.00 78.94 106 TRP A N 1
ATOM 826 C CA . TRP A 1 106 ? 13.641 2.017 -20.947 1.00 78.94 106 TRP A CA 1
ATOM 827 C C . TRP A 1 106 ? 13.144 2.534 -22.305 1.00 78.94 106 TRP A C 1
ATOM 829 O O . TRP A 1 106 ? 11.941 2.637 -22.530 1.00 78.94 106 TRP A O 1
ATOM 839 N N . ASN A 1 107 ? 14.064 2.832 -23.229 1.00 77.19 107 ASN A N 1
ATOM 840 C CA . ASN A 1 107 ? 13.712 3.256 -24.584 1.00 77.19 107 ASN A CA 1
ATOM 841 C C . ASN A 1 107 ? 13.393 2.023 -25.460 1.00 77.19 107 ASN A C 1
ATOM 843 O O . ASN A 1 107 ? 14.313 1.249 -25.750 1.00 77.19 107 ASN A O 1
ATOM 847 N N . PRO A 1 108 ? 12.150 1.855 -25.956 1.00 79.12 108 PRO A N 1
ATOM 848 C CA . PRO A 1 108 ? 11.777 0.723 -26.808 1.00 79.12 108 PRO A CA 1
ATOM 849 C C . PRO A 1 108 ? 12.625 0.607 -28.085 1.00 79.12 108 PRO A C 1
ATOM 851 O O . PRO A 1 108 ? 12.918 -0.501 -28.538 1.00 79.12 108 PRO A O 1
ATOM 854 N N . GLY A 1 109 ? 13.098 1.734 -28.634 1.00 77.56 109 GLY A N 1
ATOM 855 C CA . GLY A 1 109 ? 13.919 1.771 -29.849 1.00 77.56 109 GLY A CA 1
ATOM 856 C C . GLY A 1 109 ? 15.251 1.024 -29.721 1.00 77.56 109 GLY A C 1
ATOM 857 O O . GLY A 1 109 ? 15.757 0.497 -30.712 1.00 77.56 109 GLY A O 1
ATOM 858 N N . LYS A 1 110 ? 15.778 0.864 -28.496 1.00 75.50 110 LYS A N 1
ATOM 859 C CA . LYS A 1 110 ? 17.020 0.113 -28.244 1.00 75.50 110 LYS A CA 1
ATOM 860 C C . LYS A 1 110 ? 16.921 -1.364 -28.605 1.00 75.50 110 LYS A C 1
ATOM 862 O O . LYS A 1 110 ? 17.931 -1.962 -28.969 1.00 75.50 110 LYS A O 1
ATOM 867 N N . GLN A 1 111 ? 15.726 -1.949 -28.544 1.00 79.06 111 GLN A N 1
ATOM 868 C CA . GLN A 1 111 ? 15.524 -3.339 -28.946 1.00 79.06 111 GLN A CA 1
ATOM 869 C C . GLN A 1 111 ? 15.601 -3.508 -30.470 1.00 79.06 111 GLN A C 1
ATOM 871 O O . GLN A 1 111 ? 16.102 -4.528 -30.940 1.00 79.06 111 GLN A O 1
ATOM 876 N N . SER A 1 112 ? 15.151 -2.506 -31.236 1.00 80.69 112 SER A N 1
ATOM 877 C CA . SER A 1 112 ? 15.300 -2.491 -32.695 1.00 80.69 112 SER A CA 1
ATOM 878 C C . SER A 1 112 ? 16.762 -2.289 -33.087 1.00 80.69 112 SER A C 1
ATOM 880 O O . SER A 1 112 ? 17.303 -3.119 -33.807 1.00 80.69 112 SER A O 1
ATOM 882 N N . GLU A 1 113 ? 17.435 -1.281 -32.510 1.00 78.25 113 GLU A N 1
ATOM 883 C CA . GLU A 1 113 ? 18.866 -1.023 -32.750 1.00 78.25 113 GLU A CA 1
ATOM 884 C C . GLU A 1 113 ? 19.740 -2.257 -32.470 1.00 78.25 113 GLU A C 1
ATOM 886 O O . GLU A 1 113 ? 20.761 -2.454 -33.123 1.00 78.25 113 GLU A O 1
ATOM 891 N N . PHE A 1 114 ? 19.370 -3.089 -31.486 1.00 80.25 114 PHE A N 1
ATOM 892 C CA . PHE A 1 114 ? 20.110 -4.308 -31.163 1.00 80.25 114 PHE A CA 1
ATOM 893 C C . PHE A 1 114 ? 20.094 -5.334 -32.303 1.00 80.25 114 PHE A C 1
ATOM 895 O O . PHE A 1 114 ? 21.117 -5.972 -32.538 1.00 80.25 114 PHE A O 1
ATOM 902 N N . LYS A 1 115 ? 18.972 -5.478 -33.023 1.00 82.19 115 LYS A N 1
ATOM 903 C CA . LYS A 1 115 ? 18.855 -6.418 -34.152 1.00 82.19 115 LYS A CA 1
ATOM 904 C C . LYS A 1 115 ? 19.756 -6.030 -35.321 1.00 82.19 115 LYS A C 1
ATOM 906 O O . LYS A 1 115 ? 20.265 -6.904 -36.013 1.00 82.19 115 LYS A O 1
ATOM 911 N N . ASP A 1 116 ? 19.996 -4.735 -35.487 1.00 79.69 116 ASP A N 1
ATOM 912 C CA . ASP A 1 116 ? 20.822 -4.197 -36.566 1.00 79.69 116 ASP A CA 1
ATOM 913 C C . ASP A 1 116 ? 22.329 -4.234 -36.242 1.00 79.69 116 ASP A C 1
ATOM 915 O O . ASP A 1 116 ? 23.165 -3.872 -37.078 1.00 79.69 116 ASP A O 1
ATOM 919 N N . ARG A 1 117 ? 22.717 -4.681 -35.035 1.00 84.06 117 ARG A N 1
ATOM 920 C CA . ARG A 1 117 ? 24.127 -4.754 -34.631 1.00 84.06 117 ARG A CA 1
ATOM 921 C C . ARG A 1 117 ? 24.860 -5.830 -35.419 1.00 84.06 117 ARG A C 1
ATOM 923 O O . ARG A 1 117 ? 24.600 -7.021 -35.276 1.00 84.06 117 ARG A O 1
ATOM 930 N N . LYS A 1 118 ? 25.865 -5.408 -36.182 1.00 83.38 118 LYS A N 1
ATOM 931 C CA . LYS A 1 118 ? 26.833 -6.311 -36.807 1.00 83.38 118 LYS A CA 1
ATOM 932 C C . LYS A 1 118 ? 28.002 -6.542 -35.860 1.00 83.38 118 LYS A C 1
ATOM 934 O O . LYS A 1 118 ? 28.536 -5.596 -35.281 1.00 83.38 118 LYS A O 1
ATOM 939 N N . MET A 1 119 ? 28.397 -7.802 -35.702 1.00 82.81 119 MET A N 1
ATOM 940 C CA . MET A 1 119 ? 29.628 -8.127 -34.991 1.00 82.81 119 MET A CA 1
ATOM 941 C C . MET A 1 119 ? 30.832 -7.658 -35.802 1.00 82.81 119 MET A C 1
ATOM 943 O O . MET A 1 119 ? 30.809 -7.638 -37.032 1.00 82.81 119 MET A O 1
ATOM 947 N N . PHE A 1 120 ? 31.884 -7.271 -35.090 1.00 82.38 120 PHE A N 1
ATOM 948 C CA . PHE A 1 120 ? 33.152 -6.942 -35.711 1.00 82.38 120 PHE A CA 1
ATOM 949 C C . PHE A 1 120 ? 33.738 -8.188 -36.378 1.00 82.38 120 PHE A C 1
ATOM 951 O O . PHE A 1 120 ? 34.028 -9.180 -35.708 1.00 82.38 120 PHE A O 1
ATOM 958 N N . ASP A 1 121 ? 33.915 -8.124 -37.694 1.00 83.12 121 ASP A N 1
ATOM 959 C CA . ASP A 1 121 ? 34.508 -9.197 -38.480 1.00 83.12 121 ASP A CA 1
ATOM 960 C C . ASP A 1 121 ? 35.991 -8.896 -38.740 1.00 83.12 121 ASP A C 1
ATOM 962 O O . ASP A 1 121 ? 36.342 -7.962 -39.464 1.00 83.12 121 ASP A O 1
ATOM 966 N N . LYS A 1 122 ? 36.877 -9.707 -38.151 1.00 78.06 122 LYS A N 1
ATOM 967 C CA . LYS A 1 122 ? 38.335 -9.583 -38.316 1.00 78.06 122 LYS A CA 1
ATOM 968 C C . LYS A 1 122 ? 38.787 -9.818 -39.764 1.00 78.06 122 LYS A C 1
ATOM 970 O O . LYS A 1 122 ? 39.840 -9.310 -40.149 1.00 78.06 122 LYS A O 1
ATOM 975 N N . SER A 1 123 ? 38.013 -10.557 -40.564 1.00 77.81 123 SER A N 1
ATOM 976 C CA . SER A 1 123 ? 38.340 -10.852 -41.964 1.00 77.81 123 SER A CA 1
ATOM 977 C C . SER A 1 123 ? 38.228 -9.614 -42.866 1.00 77.81 123 SER A C 1
ATOM 979 O O . SER A 1 123 ? 38.951 -9.508 -43.856 1.00 77.81 123 SER A O 1
ATOM 981 N N . ALA A 1 124 ? 37.422 -8.617 -42.474 1.00 67.56 124 ALA A N 1
ATOM 982 C CA . ALA A 1 124 ? 37.249 -7.362 -43.209 1.00 67.56 124 ALA A CA 1
ATOM 983 C C . ALA A 1 124 ? 38.493 -6.447 -43.186 1.00 67.56 124 ALA A C 1
ATOM 985 O O . ALA A 1 124 ? 38.581 -5.511 -43.977 1.00 67.56 124 ALA A O 1
ATOM 986 N N . ILE A 1 125 ? 39.463 -6.709 -42.301 1.00 68.44 125 ILE A N 1
ATOM 987 C CA . ILE A 1 125 ? 40.691 -5.905 -42.156 1.00 68.44 125 ILE A CA 1
ATOM 988 C C . ILE A 1 125 ? 41.852 -6.494 -42.976 1.00 68.44 125 ILE A C 1
ATOM 990 O O . ILE A 1 125 ? 42.787 -5.784 -43.339 1.00 68.44 125 ILE A O 1
ATOM 994 N N . GLN A 1 126 ? 41.789 -7.776 -43.346 1.00 64.38 126 GLN A N 1
ATOM 995 C CA . GLN A 1 126 ? 42.866 -8.472 -44.058 1.00 64.38 126 GLN A CA 1
ATOM 996 C C . GLN A 1 126 ? 42.803 -8.274 -45.581 1.00 64.38 126 GLN A C 1
ATOM 998 O O . GLN A 1 126 ? 42.797 -9.241 -46.334 1.00 64.38 126 GLN A O 1
ATOM 1003 N N . LYS A 1 127 ? 42.779 -7.028 -46.069 1.00 62.12 127 LYS A N 1
ATOM 1004 C CA . LYS A 1 127 ? 43.133 -6.717 -47.467 1.00 62.12 127 LYS A CA 1
ATOM 1005 C C . LYS A 1 127 ? 43.797 -5.348 -47.568 1.00 62.12 127 LYS A C 1
ATOM 1007 O O . LYS A 1 127 ? 43.111 -4.346 -47.748 1.00 62.12 127 LYS A O 1
ATOM 1012 N N . LYS A 1 128 ? 45.130 -5.347 -47.473 1.00 56.03 128 LYS A N 1
ATOM 1013 C CA . LYS A 1 128 ? 46.103 -4.540 -48.244 1.00 56.03 128 LYS A CA 1
ATOM 1014 C C . LYS A 1 128 ? 47.476 -4.626 -47.563 1.00 56.03 128 LYS A C 1
ATOM 1016 O O . LYS A 1 128 ? 47.892 -3.719 -46.855 1.00 56.03 128 LYS A O 1
ATOM 1021 N N . GLY A 1 129 ? 48.161 -5.742 -47.781 1.00 54.81 129 GLY A N 1
ATOM 1022 C CA . GLY A 1 129 ? 49.620 -5.786 -47.819 1.00 54.81 129 GLY A CA 1
ATOM 1023 C C . GLY A 1 129 ? 49.964 -6.199 -49.242 1.00 54.81 129 GLY A C 1
ATOM 1024 O O . GLY A 1 129 ? 49.582 -7.300 -49.637 1.00 54.81 129 GLY A O 1
ATOM 1025 N N . GLY A 1 130 ? 50.490 -5.254 -50.023 1.00 43.19 130 GLY A N 1
ATOM 1026 C CA . GLY A 1 130 ? 51.055 -5.520 -51.347 1.00 43.19 130 GLY A CA 1
ATOM 1027 C C . GLY A 1 130 ? 52.414 -6.190 -51.242 1.00 43.19 130 GLY A C 1
ATOM 1028 O O . GLY A 1 130 ? 53.016 -6.109 -50.147 1.00 43.19 130 GLY A O 1
#